Protein AF-A0AAD6F3I4-F1 (afdb_monomer)

pLDDT: mean 72.34, std 24.09, range [24.59, 96.94]

Structure (mmCIF, N/CA/C/O backbone):
data_AF-A0AAD6F3I4-F1
#
_entry.id   AF-A0AAD6F3I4-F1
#
loop_
_atom_site.group_PDB
_atom_site.id
_atom_site.type_symbol
_atom_site.label_atom_id
_atom_site.label_alt_id
_atom_site.label_comp_id
_atom_site.label_asym_id
_atom_site.label_entity_id
_atom_site.label_seq_id
_atom_site.pdbx_PDB_ins_code
_atom_site.Cartn_x
_atom_site.Cartn_y
_atom_site.Cartn_z
_atom_site.occupancy
_atom_site.B_iso_or_equiv
_atom_site.auth_seq_id
_atom_site.auth_comp_id
_atom_site.auth_asym_id
_atom_site.auth_atom_id
_atom_site.pdbx_PDB_model_num
ATOM 1 N N . MET A 1 1 ? -6.944 10.582 -9.835 1.00 79.06 1 MET A N 1
ATOM 2 C CA . MET A 1 1 ? -7.802 9.504 -9.295 1.00 79.06 1 MET A CA 1
ATOM 3 C C . MET A 1 1 ? -8.737 10.105 -8.256 1.00 79.06 1 MET A C 1
ATOM 5 O O . MET A 1 1 ? -8.249 10.857 -7.422 1.00 79.06 1 MET A O 1
ATOM 9 N N . ASN A 1 2 ? -10.044 9.845 -8.342 1.00 90.62 2 ASN A N 1
ATOM 10 C CA . ASN A 1 2 ? -11.065 10.371 -7.420 1.00 90.62 2 ASN A CA 1
ATOM 11 C C . ASN A 1 2 ? -11.515 9.289 -6.408 1.00 90.62 2 ASN A C 1
ATOM 13 O O . ASN A 1 2 ? -10.969 8.185 -6.396 1.00 90.62 2 ASN A O 1
ATOM 17 N N . ASN A 1 3 ? -12.492 9.610 -5.555 1.00 89.12 3 ASN A N 1
ATOM 18 C CA . ASN A 1 3 ? -13.023 8.690 -4.542 1.00 89.12 3 ASN A CA 1
ATOM 19 C C . ASN A 1 3 ? -13.743 7.460 -5.134 1.00 89.12 3 ASN A C 1
ATOM 21 O O . ASN A 1 3 ? -13.544 6.361 -4.627 1.00 89.12 3 ASN A O 1
ATOM 25 N N . SER A 1 4 ? -14.511 7.611 -6.217 1.00 92.94 4 SER A N 1
ATOM 26 C CA . SER A 1 4 ? -15.195 6.497 -6.891 1.00 92.94 4 SER A CA 1
ATOM 27 C C . SER A 1 4 ? -14.194 5.485 -7.437 1.00 92.94 4 SER A C 1
ATOM 29 O O . SER A 1 4 ? -14.263 4.309 -7.096 1.00 92.94 4 SER A O 1
ATOM 31 N N . ASN A 1 5 ? -13.185 5.959 -8.174 1.00 93.44 5 ASN A N 1
ATOM 32 C CA . ASN A 1 5 ? -12.131 5.104 -8.715 1.00 93.44 5 ASN A CA 1
ATOM 33 C C . ASN A 1 5 ? -11.379 4.363 -7.596 1.00 93.44 5 ASN A C 1
ATOM 35 O O . ASN A 1 5 ? -10.927 3.239 -7.789 1.00 93.44 5 ASN A O 1
ATOM 39 N N . TYR A 1 6 ? -11.226 4.987 -6.422 1.00 93.69 6 TYR A N 1
ATOM 40 C CA . TYR A 1 6 ? -10.624 4.328 -5.264 1.00 93.69 6 TYR A CA 1
ATOM 41 C C . TYR A 1 6 ? -11.507 3.210 -4.721 1.00 93.69 6 TYR A C 1
ATOM 43 O O . TYR A 1 6 ? -11.001 2.113 -4.504 1.00 93.69 6 TYR A O 1
ATOM 51 N N . VAL A 1 7 ? -12.814 3.441 -4.570 1.00 95.25 7 VAL A N 1
ATOM 52 C CA . VAL A 1 7 ? -13.755 2.383 -4.176 1.00 95.25 7 VAL A CA 1
ATOM 53 C C . VAL A 1 7 ? -13.735 1.221 -5.163 1.00 95.25 7 VAL A C 1
ATOM 55 O O . VAL A 1 7 ? -13.731 0.075 -4.723 1.00 95.25 7 VAL A O 1
ATOM 58 N N . ASP A 1 8 ? -13.668 1.484 -6.466 1.00 96.12 8 ASP A N 1
ATOM 59 C CA . ASP A 1 8 ? -13.608 0.421 -7.474 1.00 96.12 8 ASP A CA 1
ATOM 60 C C . ASP A 1 8 ? -12.326 -0.414 -7.328 1.00 96.12 8 ASP A C 1
ATOM 62 O O . ASP A 1 8 ? -12.388 -1.640 -7.240 1.00 96.12 8 ASP A O 1
ATOM 66 N N . ILE A 1 9 ? -11.172 0.236 -7.139 1.00 94.38 9 ILE A N 1
ATOM 67 C CA . ILE A 1 9 ? -9.905 -0.457 -6.857 1.00 94.38 9 ILE A CA 1
ATOM 68 C C . ILE A 1 9 ? -10.001 -1.302 -5.582 1.00 94.38 9 ILE A C 1
ATOM 70 O O . ILE A 1 9 ? -9.546 -2.450 -5.568 1.00 94.38 9 ILE A O 1
ATOM 74 N N . LEU A 1 10 ? -10.586 -0.760 -4.511 1.00 94.50 10 LEU A N 1
ATOM 75 C CA . LEU A 1 10 ? -10.777 -1.490 -3.260 1.00 94.50 10 LEU A CA 1
ATOM 76 C C . LEU A 1 10 ? -11.690 -2.706 -3.462 1.00 94.50 10 LEU A C 1
ATOM 78 O O . LEU A 1 10 ? -11.344 -3.807 -3.032 1.00 94.50 10 LEU A O 1
ATOM 82 N N . ARG A 1 11 ? -12.819 -2.528 -4.151 1.00 94.94 11 ARG A N 1
ATOM 83 C CA . ARG A 1 11 ? -13.787 -3.589 -4.452 1.00 94.94 11 ARG A CA 1
ATOM 84 C C . ARG A 1 11 ? -13.142 -4.729 -5.235 1.00 94.94 11 ARG A C 1
ATOM 86 O O . ARG A 1 11 ? -13.347 -5.893 -4.89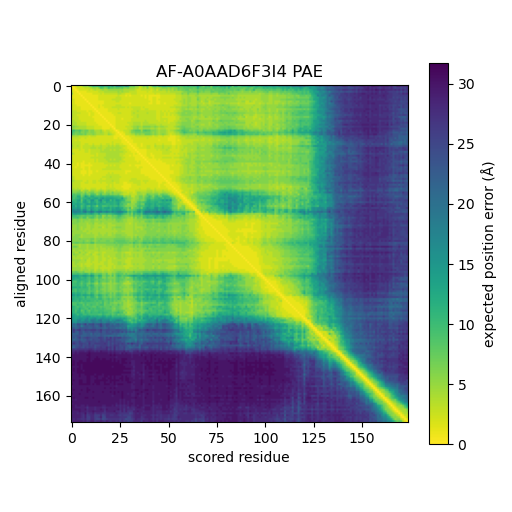4 1.00 94.94 11 ARG A O 1
ATOM 93 N N . ASP A 1 12 ? -12.327 -4.396 -6.229 1.00 94.50 12 ASP A N 1
ATOM 94 C CA . ASP A 1 12 ? -11.756 -5.384 -7.137 1.00 94.50 12 ASP A CA 1
ATOM 95 C C . ASP A 1 12 ? -10.574 -6.144 -6.545 1.00 94.50 12 ASP A C 1
ATOM 97 O O . ASP A 1 12 ? -10.369 -7.305 -6.910 1.00 94.50 12 ASP A O 1
ATOM 101 N N . ASN A 1 13 ? -9.806 -5.519 -5.648 1.00 92.56 13 ASN A N 1
ATOM 102 C CA . ASN A 1 13 ? -8.504 -6.043 -5.234 1.00 92.56 13 ASN A CA 1
ATOM 103 C C . ASN A 1 13 ? -8.426 -6.430 -3.758 1.00 92.56 13 ASN A C 1
ATOM 105 O O . ASN A 1 13 ? -7.748 -7.398 -3.435 1.00 92.56 13 ASN A O 1
ATOM 109 N N . MET A 1 14 ? -9.110 -5.730 -2.849 1.00 91.06 14 MET A N 1
ATOM 110 C CA . MET A 1 14 ? -8.863 -5.853 -1.404 1.00 91.06 14 MET A CA 1
ATOM 111 C C . MET A 1 14 ? -9.036 -7.292 -0.894 1.00 91.06 14 MET A C 1
ATOM 113 O O . MET A 1 14 ? -8.110 -7.871 -0.323 1.00 91.06 14 MET A O 1
ATOM 117 N N . ASN A 1 15 ? -10.189 -7.907 -1.167 1.00 88.75 15 ASN A N 1
ATOM 118 C CA . ASN A 1 15 ? -10.466 -9.277 -0.729 1.00 88.75 15 ASN A CA 1
ATOM 119 C C . ASN A 1 15 ? -9.644 -10.314 -1.504 1.00 88.75 15 ASN A C 1
ATOM 121 O O . ASN A 1 15 ? -9.197 -11.299 -0.918 1.00 88.75 15 ASN A O 1
ATOM 125 N N . LYS A 1 16 ? -9.395 -10.089 -2.801 1.00 90.88 16 LYS A N 1
ATOM 126 C CA . LYS A 1 16 ? -8.559 -10.985 -3.616 1.00 90.88 16 LYS A CA 1
ATOM 127 C C . LYS A 1 16 ? -7.127 -11.027 -3.087 1.00 90.88 16 LYS A C 1
ATOM 129 O O . LYS A 1 16 ? -6.574 -12.109 -2.917 1.00 90.88 16 LYS A O 1
ATOM 134 N N . SER A 1 17 ? -6.563 -9.870 -2.746 1.00 88.69 17 SER A N 1
ATOM 135 C CA . SER A 1 17 ? -5.235 -9.754 -2.147 1.00 88.69 17 SER A CA 1
ATOM 136 C C . SER A 1 17 ? -5.179 -10.402 -0.769 1.00 88.69 17 SER A C 1
ATOM 138 O O . SER A 1 17 ? -4.254 -11.166 -0.507 1.00 88.69 17 SER A O 1
ATOM 140 N N . ALA A 1 18 ? -6.177 -10.177 0.094 1.00 88.31 18 ALA A N 1
ATOM 141 C CA . ALA A 1 18 ? -6.226 -10.822 1.406 1.00 88.31 18 ALA A CA 1
ATOM 142 C C . ALA A 1 18 ? -6.246 -12.358 1.297 1.00 88.31 18 ALA A C 1
ATOM 144 O O . ALA A 1 18 ? -5.519 -13.038 2.022 1.00 88.31 18 ALA A O 1
ATOM 145 N N . LEU A 1 19 ? -7.016 -12.903 0.349 1.00 89.31 19 LEU A N 1
ATOM 146 C CA . LEU A 1 19 ? -7.055 -14.340 0.063 1.00 89.31 19 LEU A CA 1
ATOM 147 C C . LEU A 1 19 ? -5.729 -14.853 -0.511 1.00 89.31 19 LEU A C 1
ATOM 149 O O . LEU A 1 19 ? -5.212 -15.865 -0.041 1.00 89.31 19 LEU A O 1
ATOM 153 N N . SER A 1 20 ? -5.152 -14.146 -1.486 1.00 87.00 20 SER A N 1
ATOM 154 C CA . SER A 1 20 ? -3.873 -14.512 -2.110 1.00 87.00 20 SER A CA 1
ATOM 155 C C . SER A 1 20 ? -2.724 -14.530 -1.103 1.00 87.00 20 SER A C 1
ATOM 157 O O . SER A 1 20 ? -1.864 -15.404 -1.160 1.00 87.00 20 SER A O 1
ATOM 159 N N . LEU A 1 21 ? -2.720 -13.585 -0.162 1.00 84.75 21 LEU A N 1
ATOM 160 C CA . LEU A 1 21 ? -1.744 -13.498 0.924 1.00 84.75 21 LEU A CA 1
ATOM 161 C C . LEU A 1 21 ? -2.060 -14.452 2.085 1.00 84.75 21 LEU A C 1
ATOM 163 O O . LEU A 1 21 ? -1.324 -14.475 3.070 1.00 84.75 21 LEU A O 1
ATOM 167 N N . ARG A 1 22 ? -3.141 -15.241 1.981 1.00 88.38 22 ARG A N 1
ATOM 168 C CA . ARG A 1 22 ? -3.621 -16.170 3.016 1.00 88.38 22 ARG A CA 1
ATOM 169 C C . ARG A 1 22 ? -3.813 -15.487 4.370 1.00 88.38 22 ARG A C 1
ATOM 171 O O . ARG A 1 22 ? -3.562 -16.080 5.419 1.00 88.38 22 ARG A O 1
ATOM 178 N N . LEU A 1 23 ? -4.261 -14.232 4.353 1.00 85.69 23 LEU A N 1
ATOM 179 C CA . LEU A 1 23 ? -4.554 -13.505 5.576 1.00 85.69 23 LEU A CA 1
ATOM 180 C C . LEU A 1 23 ? -5.753 -14.158 6.270 1.00 85.69 23 LEU 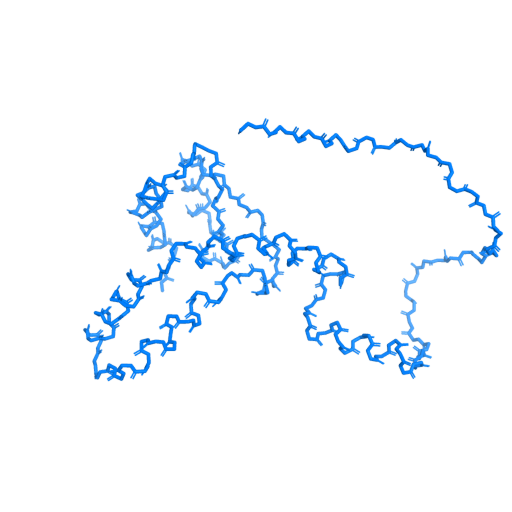A C 1
ATOM 182 O O . LEU A 1 23 ? -6.781 -14.443 5.653 1.00 85.69 23 LEU A O 1
ATOM 186 N N . GLY A 1 24 ? -5.619 -14.409 7.573 1.00 87.06 24 GLY A N 1
ATOM 187 C CA . GLY A 1 24 ? -6.710 -14.944 8.383 1.00 87.06 24 GLY A CA 1
ATOM 188 C C . GLY A 1 24 ? -7.896 -13.977 8.463 1.00 87.06 24 GLY A C 1
ATOM 189 O O . GLY A 1 24 ? -7.811 -12.816 8.080 1.00 87.06 24 GLY A O 1
ATOM 190 N N . ARG A 1 25 ? -9.010 -14.420 9.054 1.00 85.12 25 ARG A N 1
ATOM 191 C CA . ARG A 1 25 ? -10.271 -13.645 9.125 1.00 85.12 25 ARG A CA 1
ATOM 192 C C . ARG A 1 25 ? -10.185 -12.290 9.852 1.00 85.12 25 ARG A C 1
ATOM 194 O O . ARG A 1 25 ? -11.140 -11.528 9.799 1.00 85.12 25 ARG A O 1
ATOM 201 N N . ARG A 1 26 ? -9.090 -12.008 10.567 1.00 87.88 26 ARG A N 1
ATOM 202 C CA . ARG A 1 26 ? -8.906 -10.814 11.417 1.00 87.88 26 ARG A CA 1
ATOM 203 C C . ARG A 1 26 ? -7.841 -9.850 10.881 1.00 87.88 26 ARG A C 1
ATOM 205 O O . ARG A 1 26 ? -7.171 -9.187 11.670 1.00 87.88 26 ARG A O 1
ATOM 212 N N . TRP A 1 27 ? -7.645 -9.803 9.567 1.00 90.88 27 TRP A N 1
ATOM 213 C CA . TRP A 1 27 ? -6.728 -8.841 8.963 1.00 90.88 27 TRP A CA 1
ATOM 214 C C . TRP A 1 27 ? -7.236 -7.401 9.137 1.00 90.88 27 TRP A C 1
ATOM 216 O O . TRP A 1 27 ? -8.432 -7.160 9.306 1.00 90.88 27 TRP A O 1
ATOM 226 N N . VAL A 1 28 ? -6.302 -6.452 9.151 1.00 90.69 28 VAL A N 1
ATOM 227 C CA . VAL A 1 28 ? -6.576 -5.022 9.316 1.00 90.69 28 VAL A CA 1
ATOM 228 C C . VAL A 1 28 ? -6.087 -4.302 8.069 1.00 90.69 28 VAL A C 1
ATOM 230 O O . VAL A 1 28 ? -4.952 -4.502 7.641 1.00 90.69 28 VAL A O 1
ATOM 233 N N . PHE A 1 29 ? -6.952 -3.487 7.479 1.00 91.50 29 PHE A N 1
ATOM 234 C CA . PHE A 1 29 ? -6.628 -2.639 6.345 1.00 91.50 29 PHE A CA 1
ATOM 235 C C . PHE A 1 29 ? -5.915 -1.375 6.815 1.00 91.50 29 PHE A C 1
ATOM 237 O O . PHE A 1 29 ? -6.342 -0.749 7.779 1.00 91.50 29 PHE A O 1
ATOM 244 N N . GLN A 1 30 ? -4.862 -0.967 6.116 1.00 88.62 30 GLN A N 1
ATOM 245 C CA . GLN A 1 30 ? -4.176 0.293 6.373 1.00 88.62 30 GLN A CA 1
ATOM 246 C C . GLN A 1 30 ? -4.234 1.159 5.115 1.00 88.62 30 GLN A C 1
ATOM 248 O O . GLN A 1 30 ? -3.965 0.688 4.011 1.00 88.62 30 GLN A O 1
ATOM 253 N N . HIS A 1 31 ? -4.583 2.428 5.302 1.00 88.44 31 HIS A N 1
ATOM 254 C CA . HIS A 1 31 ? -4.420 3.496 4.322 1.00 88.44 31 HIS A CA 1
ATOM 255 C C . HIS A 1 31 ? -4.157 4.820 5.054 1.00 88.44 31 HIS A C 1
ATOM 257 O O . HIS A 1 31 ? -4.237 4.876 6.279 1.00 88.44 31 HIS A O 1
ATOM 263 N N . ASP A 1 32 ? -3.788 5.870 4.328 1.00 86.56 32 ASP A N 1
ATOM 264 C CA . ASP A 1 32 ? -3.565 7.196 4.901 1.00 86.56 32 ASP A CA 1
ATOM 265 C C . ASP A 1 32 ? -4.814 8.081 4.862 1.00 86.56 32 ASP A C 1
ATOM 267 O O . ASP A 1 32 ? -5.771 7.818 4.137 1.00 86.56 32 ASP A O 1
ATOM 271 N N . ASN A 1 33 ? -4.749 9.197 5.588 1.00 87.50 33 ASN A N 1
ATOM 272 C CA . ASN A 1 33 ? -5.829 10.180 5.684 1.00 87.50 33 ASN A CA 1
ATOM 273 C C . ASN A 1 33 ? -5.896 11.134 4.474 1.00 87.50 33 ASN A C 1
ATOM 275 O O . ASN A 1 33 ? -6.226 12.309 4.635 1.00 87.50 33 ASN A O 1
ATOM 279 N N . ASP A 1 34 ? -5.553 10.672 3.267 1.00 86.56 34 ASP A N 1
ATOM 280 C CA . ASP A 1 34 ? -5.769 11.464 2.051 1.00 86.56 34 ASP A CA 1
ATOM 281 C C . ASP A 1 34 ? -7.271 11.802 1.932 1.00 86.56 34 ASP A C 1
ATOM 283 O O . ASP A 1 34 ? -8.098 10.903 2.127 1.00 86.56 34 ASP A O 1
ATOM 287 N N . PRO A 1 35 ? -7.663 13.050 1.600 1.00 90.12 35 PRO A N 1
ATOM 288 C CA . PRO A 1 35 ? -9.069 13.454 1.523 1.00 90.12 35 PRO A CA 1
ATOM 289 C C . PRO A 1 35 ? -9.966 12.518 0.700 1.00 90.12 35 PRO A C 1
ATOM 291 O O . PRO A 1 35 ? -11.156 12.374 0.985 1.00 90.12 35 PRO A O 1
ATOM 294 N N . LYS A 1 36 ? -9.420 11.842 -0.322 1.00 90.19 36 LYS A N 1
ATOM 295 C CA . LYS A 1 36 ? -10.202 10.871 -1.103 1.00 90.19 36 LYS A CA 1
ATOM 296 C C . LYS A 1 36 ? -10.512 9.597 -0.310 1.00 90.19 36 LYS A C 1
ATOM 298 O O . LYS A 1 36 ? -11.606 9.057 -0.460 1.00 90.19 36 LYS A O 1
ATOM 303 N N . HIS A 1 37 ? -9.593 9.149 0.544 1.00 90.88 37 HIS A N 1
ATOM 304 C CA . HIS A 1 37 ? -9.726 7.956 1.383 1.00 90.88 37 HIS A CA 1
ATOM 305 C C . HIS A 1 37 ? -10.635 8.195 2.592 1.00 90.88 37 HIS A C 1
ATOM 307 O O . HIS A 1 37 ? -11.303 7.270 3.043 1.00 90.88 37 HIS A O 1
ATOM 313 N N . THR A 1 38 ? -10.705 9.434 3.081 1.00 89.94 38 THR A N 1
ATOM 314 C CA . THR A 1 38 ? -11.564 9.818 4.212 1.00 89.94 38 THR A CA 1
ATOM 315 C C . THR A 1 38 ? -12.965 10.267 3.792 1.00 89.94 38 THR A C 1
ATOM 317 O O . THR A 1 38 ? -13.798 10.558 4.648 1.00 89.94 38 THR A O 1
ATOM 320 N N . SER A 1 39 ? -13.257 10.297 2.487 1.00 94.69 39 SER A N 1
ATOM 321 C CA . SER A 1 39 ? -14.570 10.688 1.972 1.00 94.69 39 SER A CA 1
ATOM 322 C C . SER A 1 39 ? -15.697 9.761 2.450 1.00 94.69 39 SER A C 1
ATOM 324 O O . SER A 1 39 ? -15.505 8.554 2.602 1.00 94.69 39 SER A O 1
ATOM 326 N N . ASN A 1 40 ? -16.908 10.311 2.605 1.00 96.06 40 ASN A N 1
ATOM 327 C CA . ASN A 1 40 ? -18.091 9.559 3.052 1.00 96.06 40 ASN A CA 1
ATOM 328 C C . ASN A 1 40 ? -18.352 8.299 2.215 1.00 96.06 40 ASN A C 1
ATOM 330 O O . ASN A 1 40 ? -18.731 7.268 2.759 1.00 96.06 40 ASN A O 1
ATOM 334 N N . LEU A 1 41 ? -18.111 8.373 0.903 1.00 96.25 41 LEU A N 1
ATOM 335 C CA . LEU A 1 41 ? -18.267 7.242 -0.011 1.00 96.25 41 LEU A CA 1
ATOM 336 C C . LEU A 1 41 ? -17.355 6.066 0.375 1.00 96.25 41 LEU A C 1
ATOM 338 O O . LEU A 1 41 ? -17.801 4.923 0.431 1.00 96.25 41 LEU A O 1
ATOM 342 N N . VAL A 1 42 ? -16.083 6.351 0.663 1.00 95.62 42 VAL A N 1
ATOM 343 C CA . VAL A 1 42 ? -15.094 5.331 1.035 1.00 95.62 42 VAL A CA 1
ATOM 344 C C . VAL A 1 42 ? -15.372 4.794 2.435 1.00 95.62 42 VAL A C 1
ATOM 346 O O . VAL A 1 42 ? -15.333 3.582 2.638 1.00 95.62 42 VAL A O 1
ATOM 349 N N . GLN A 1 43 ? -15.716 5.670 3.382 1.00 95.00 43 GLN A N 1
ATOM 350 C CA . GLN A 1 43 ? -16.075 5.268 4.745 1.00 95.00 43 GLN A CA 1
ATOM 351 C C . GLN A 1 43 ? -17.303 4.349 4.763 1.00 95.00 43 GLN A C 1
ATOM 353 O O . GLN A 1 43 ? -17.306 3.328 5.452 1.00 95.00 43 GLN A O 1
ATOM 358 N N . GLN A 1 44 ? -18.324 4.668 3.962 1.00 96.75 44 GLN A N 1
ATOM 359 C CA . GLN A 1 44 ? -19.515 3.833 3.826 1.00 96.75 44 GLN A CA 1
ATOM 360 C C . GLN A 1 44 ? -19.170 2.469 3.219 1.00 96.75 44 GLN A C 1
ATOM 362 O O . GLN A 1 44 ? -19.558 1.447 3.777 1.00 96.75 44 GLN A O 1
ATOM 367 N N . PHE A 1 45 ? -18.369 2.436 2.148 1.00 96.38 45 PHE A N 1
ATOM 368 C CA . PHE A 1 45 ? -17.909 1.182 1.549 1.00 96.38 45 PHE A CA 1
ATOM 369 C C . PHE A 1 45 ? -17.177 0.290 2.565 1.00 96.38 45 PHE A C 1
ATOM 371 O O . PHE A 1 45 ? -17.521 -0.881 2.702 1.00 96.38 45 PHE A O 1
ATOM 378 N N . LEU A 1 46 ? -16.214 0.842 3.313 1.00 94.94 46 LEU A N 1
ATOM 379 C CA . LEU A 1 46 ? -15.439 0.094 4.311 1.00 94.94 46 LEU A CA 1
ATOM 380 C C . LEU A 1 46 ? -16.322 -0.442 5.448 1.00 94.94 46 LEU A C 1
ATOM 382 O O . LEU A 1 46 ? -16.096 -1.550 5.943 1.00 94.94 46 LEU A O 1
ATOM 386 N N . LYS A 1 47 ? -17.350 0.320 5.838 1.00 95.06 47 LYS A N 1
ATOM 387 C CA . LYS A 1 47 ? -18.349 -0.102 6.824 1.00 95.06 47 LYS A CA 1
ATOM 388 C C . LYS A 1 47 ? -19.209 -1.253 6.299 1.00 95.06 47 LYS A C 1
ATOM 390 O O . LYS A 1 47 ? -19.388 -2.243 7.009 1.00 95.06 47 LYS A O 1
ATOM 395 N N . ASP A 1 48 ? -19.691 -1.154 5.064 1.00 95.25 48 ASP A N 1
ATOM 396 C CA . ASP A 1 48 ? -20.547 -2.166 4.437 1.00 95.25 48 ASP A CA 1
ATOM 397 C C . ASP A 1 48 ? -19.796 -3.483 4.206 1.00 95.25 48 ASP A C 1
ATOM 399 O O . ASP A 1 48 ? -20.344 -4.566 4.427 1.00 95.25 48 ASP A O 1
ATOM 403 N N . THR A 1 49 ? -18.508 -3.411 3.857 1.00 92.00 49 THR A N 1
ATOM 404 C CA . THR A 1 49 ? -17.638 -4.591 3.734 1.00 92.00 49 THR A CA 1
ATOM 405 C C . THR A 1 49 ? -17.126 -5.115 5.076 1.00 92.00 49 THR A C 1
ATOM 407 O O . THR A 1 49 ? -16.434 -6.132 5.099 1.00 92.00 49 THR A O 1
ATOM 410 N N . LYS A 1 50 ? -17.471 -4.461 6.197 1.00 92.44 50 LYS A N 1
ATOM 411 C CA . LYS A 1 50 ? -17.001 -4.788 7.555 1.00 92.44 50 LYS A CA 1
ATOM 412 C C . LYS A 1 50 ? -15.472 -4.837 7.648 1.00 92.44 50 LYS A C 1
ATOM 414 O O . LYS A 1 50 ? -14.905 -5.646 8.386 1.00 92.44 50 LYS A O 1
ATOM 419 N N . THR A 1 51 ? -14.801 -3.975 6.889 1.00 92.69 51 THR A N 1
ATOM 420 C CA . THR A 1 51 ? -13.344 -3.900 6.859 1.00 92.69 51 THR A CA 1
ATOM 421 C C . THR A 1 51 ? -12.853 -3.200 8.118 1.00 92.69 51 THR A C 1
ATOM 423 O O . THR A 1 51 ? -13.206 -2.053 8.385 1.00 92.69 51 THR A O 1
ATOM 426 N N . LYS A 1 52 ? -12.005 -3.875 8.897 1.00 93.19 52 LYS A N 1
ATOM 427 C CA . LYS A 1 52 ? -11.321 -3.241 10.025 1.00 93.19 52 LYS A CA 1
ATOM 428 C C . LYS A 1 52 ? -10.192 -2.368 9.486 1.00 93.19 52 LYS A C 1
ATOM 430 O O . LYS A 1 52 ? -9.302 -2.889 8.823 1.00 93.19 52 LYS A O 1
ATOM 435 N N . VAL A 1 53 ? -10.220 -1.073 9.784 1.00 91.94 53 VAL A N 1
ATOM 436 C CA . VAL A 1 53 ? -9.206 -0.104 9.341 1.00 91.94 53 VAL A CA 1
ATOM 437 C C . VAL A 1 53 ? -8.285 0.245 10.509 1.00 91.94 53 VAL A C 1
ATOM 439 O O . VAL A 1 53 ? -8.747 0.389 11.641 1.00 91.94 53 VAL A O 1
ATOM 442 N N . LEU A 1 54 ? -6.983 0.335 10.250 1.00 89.31 54 LEU A N 1
ATOM 443 C CA . LEU A 1 54 ? -5.990 0.824 11.199 1.00 89.31 54 LEU A CA 1
ATOM 444 C C . LEU A 1 54 ? -6.095 2.348 11.296 1.00 89.31 54 LEU A C 1
ATOM 446 O O . LEU A 1 54 ? -6.054 3.030 10.273 1.00 89.31 54 LEU A O 1
ATOM 450 N N . GLU A 1 55 ? -6.188 2.875 12.515 1.00 85.69 55 GLU A N 1
ATOM 451 C CA . GLU A 1 55 ? -6.137 4.318 12.742 1.00 85.69 55 GLU A CA 1
ATOM 452 C C . GLU A 1 55 ? -4.771 4.870 12.322 1.00 85.69 55 GLU A C 1
ATOM 454 O O . GLU A 1 55 ? -3.726 4.329 12.695 1.00 85.69 55 GLU A O 1
ATOM 459 N N . TRP A 1 56 ? -4.783 5.930 11.513 1.00 83.44 56 TRP A N 1
ATOM 460 C CA . TRP A 1 56 ? -3.570 6.525 10.971 1.00 83.44 56 TRP A CA 1
ATOM 461 C C . TRP A 1 56 ? -3.378 7.948 11.498 1.00 83.44 56 TRP A C 1
ATOM 463 O O . TRP A 1 56 ? -4.257 8.788 11.285 1.00 83.44 56 TRP A O 1
ATOM 473 N N . PRO A 1 57 ? -2.244 8.267 12.144 1.00 79.69 57 PRO A N 1
ATOM 474 C CA . PRO A 1 57 ? -1.955 9.633 12.557 1.00 79.69 57 PRO A CA 1
ATOM 475 C C . PRO A 1 57 ? -1.732 10.557 11.350 1.00 79.69 57 PRO A C 1
ATOM 477 O O . PRO A 1 57 ? -1.212 10.165 10.298 1.00 79.69 57 PRO A O 1
ATOM 480 N N . ALA A 1 58 ? -2.157 11.815 11.487 1.00 73.75 58 ALA A N 1
ATOM 481 C CA . ALA A 1 58 ? -1.926 12.828 10.465 1.00 73.75 58 ALA A CA 1
ATOM 482 C C . ALA A 1 58 ? -0.419 13.074 10.278 1.00 73.75 58 ALA A C 1
ATOM 484 O O . ALA A 1 58 ? 0.359 12.983 11.221 1.00 73.75 58 ALA A O 1
ATOM 485 N N . GLN A 1 59 ? -0.009 13.391 9.045 1.00 69.50 59 GLN A N 1
ATOM 486 C CA . GLN A 1 59 ? 1.380 13.746 8.715 1.00 69.50 59 GLN A CA 1
ATOM 487 C C . GLN A 1 59 ? 2.434 12.725 9.180 1.00 69.50 59 GLN A C 1
ATOM 489 O O . GLN A 1 59 ? 3.536 13.101 9.560 1.00 69.50 59 GLN A O 1
ATOM 494 N N . SER A 1 60 ? 2.133 11.426 9.099 1.00 70.06 60 SER A N 1
ATOM 495 C CA . SER A 1 60 ? 3.086 10.358 9.439 1.00 70.06 60 SER A CA 1
ATOM 496 C C . SER A 1 60 ? 3.600 9.619 8.194 1.00 70.06 60 SER A C 1
ATOM 498 O O . SER A 1 60 ? 3.199 8.478 7.941 1.00 70.06 60 SER A O 1
ATOM 500 N N . PRO A 1 61 ? 4.454 10.252 7.363 1.00 66.75 61 PRO A N 1
ATOM 501 C CA . PRO A 1 61 ? 5.052 9.593 6.205 1.00 66.75 61 PRO A CA 1
ATOM 502 C C . PRO A 1 61 ? 6.010 8.469 6.619 1.00 66.75 61 PRO A C 1
ATOM 504 O O . PRO A 1 61 ? 6.086 7.472 5.908 1.00 66.75 61 PRO A O 1
ATOM 507 N N . ASP A 1 62 ? 6.660 8.593 7.781 1.00 66.00 62 ASP A N 1
ATOM 508 C CA . ASP A 1 62 ? 7.648 7.633 8.302 1.00 66.00 62 ASP A CA 1
ATOM 509 C C . ASP A 1 62 ? 7.027 6.284 8.686 1.00 66.00 62 ASP A C 1
ATOM 511 O O . ASP A 1 62 ? 7.701 5.255 8.725 1.00 66.00 62 ASP A O 1
ATOM 515 N N . LEU A 1 63 ? 5.713 6.279 8.923 1.00 69.00 63 LEU A N 1
ATOM 516 C CA . LEU A 1 63 ? 4.957 5.067 9.197 1.00 69.00 63 LEU A CA 1
ATOM 517 C C . LEU A 1 63 ? 4.539 4.351 7.909 1.00 69.00 63 LEU A C 1
ATOM 519 O O . LEU A 1 63 ? 4.248 3.162 7.943 1.00 69.00 63 LEU A O 1
ATOM 523 N N . LYS A 1 64 ? 4.529 5.004 6.740 1.00 69.31 64 LYS A N 1
ATOM 524 C CA . LYS A 1 64 ? 4.182 4.303 5.494 1.00 69.31 64 LYS A CA 1
ATOM 525 C C . LYS A 1 64 ? 5.316 3.347 5.109 1.00 69.31 64 LYS A C 1
ATOM 527 O O . LYS A 1 64 ? 6.469 3.776 5.110 1.00 69.31 64 LYS A O 1
ATOM 532 N N . PRO A 1 65 ? 5.026 2.111 4.655 1.00 61.75 65 PRO A N 1
ATOM 533 C CA . PRO A 1 65 ? 6.018 1.230 4.029 1.00 61.75 65 PRO A CA 1
ATOM 534 C C . PRO A 1 65 ? 6.478 1.763 2.654 1.00 61.75 65 PRO A C 1
ATOM 536 O O . PRO A 1 65 ? 6.287 1.141 1.612 1.00 61.75 65 PRO A O 1
ATOM 539 N N . ILE A 1 66 ? 7.076 2.955 2.625 1.00 66.75 66 ILE A N 1
ATOM 540 C CA . ILE A 1 66 ? 7.550 3.644 1.419 1.00 66.75 66 ILE A CA 1
ATOM 541 C C . ILE A 1 66 ? 8.696 2.888 0.737 1.00 66.75 66 ILE A C 1
ATOM 543 O O . ILE A 1 66 ? 8.963 3.079 -0.449 1.00 66.75 66 ILE A O 1
ATOM 547 N N . GLU A 1 67 ? 9.344 1.998 1.482 1.00 69.44 67 GLU A N 1
ATOM 548 C CA . GLU A 1 67 ? 10.483 1.195 1.059 1.00 69.44 67 GLU A CA 1
ATOM 549 C C . GLU A 1 67 ? 10.137 0.294 -0.138 1.00 69.44 67 GLU A C 1
ATOM 551 O O . GLU A 1 67 ? 10.906 0.262 -1.097 1.00 69.44 67 GLU A O 1
ATOM 556 N N . ILE A 1 68 ? 8.947 -0.327 -0.170 1.00 78.56 68 ILE A N 1
ATOM 557 C CA . ILE A 1 68 ? 8.515 -1.166 -1.308 1.00 78.56 68 ILE 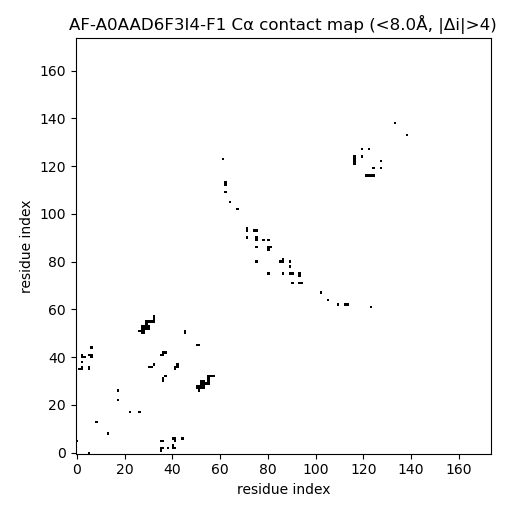A CA 1
ATOM 558 C C . ILE A 1 68 ? 8.381 -0.315 -2.574 1.00 78.56 68 ILE A C 1
ATOM 560 O O . ILE A 1 68 ? 8.946 -0.633 -3.620 1.00 78.56 68 ILE A O 1
ATOM 564 N N . CYS A 1 69 ? 7.681 0.817 -2.469 1.00 80.25 69 CYS A N 1
ATOM 565 C CA . CYS A 1 69 ? 7.494 1.738 -3.588 1.00 80.25 69 CYS A CA 1
ATOM 566 C C . CYS A 1 69 ? 8.826 2.313 -4.084 1.00 80.25 69 CYS A C 1
ATOM 568 O O . CYS A 1 69 ? 9.011 2.492 -5.288 1.00 80.25 69 CYS A O 1
ATOM 570 N N . ARG A 1 70 ? 9.760 2.610 -3.173 1.00 84.25 70 ARG A N 1
ATOM 571 C CA . ARG A 1 70 ? 11.098 3.099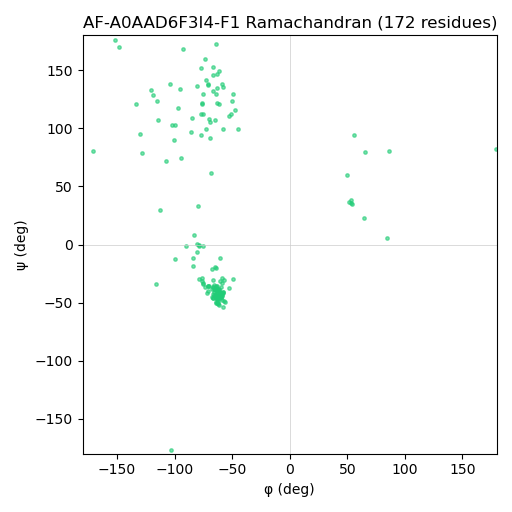 -3.520 1.00 84.25 70 ARG A CA 1
ATOM 572 C C . ARG A 1 70 ? 11.877 2.046 -4.302 1.00 84.25 70 ARG A C 1
ATOM 574 O O . ARG A 1 70 ? 12.402 2.375 -5.362 1.00 84.25 70 ARG A O 1
ATOM 581 N N . VAL A 1 71 ? 11.933 0.808 -3.810 1.00 86.06 71 VAL A N 1
ATOM 582 C CA . VAL A 1 71 ? 12.652 -0.287 -4.480 1.00 86.06 71 VAL A CA 1
ATOM 583 C C . VAL A 1 71 ? 12.050 -0.561 -5.860 1.00 86.06 71 VAL A C 1
ATOM 585 O O . VAL A 1 71 ? 12.788 -0.618 -6.841 1.00 86.06 71 VAL A O 1
ATOM 588 N N . LEU A 1 72 ? 10.717 -0.609 -5.973 1.00 90.06 72 LEU A N 1
ATOM 589 C CA . LEU A 1 72 ? 10.043 -0.812 -7.257 1.00 90.06 72 LEU A CA 1
ATOM 590 C C . LEU A 1 72 ? 10.414 0.285 -8.265 1.00 90.06 72 LEU A C 1
ATOM 592 O O . LEU A 1 72 ? 10.799 -0.014 -9.393 1.00 90.06 72 LEU A O 1
ATOM 596 N N . LYS A 1 73 ? 10.357 1.558 -7.853 1.00 90.38 73 LYS A N 1
ATOM 597 C CA . LYS A 1 73 ? 10.721 2.692 -8.715 1.00 90.38 73 LY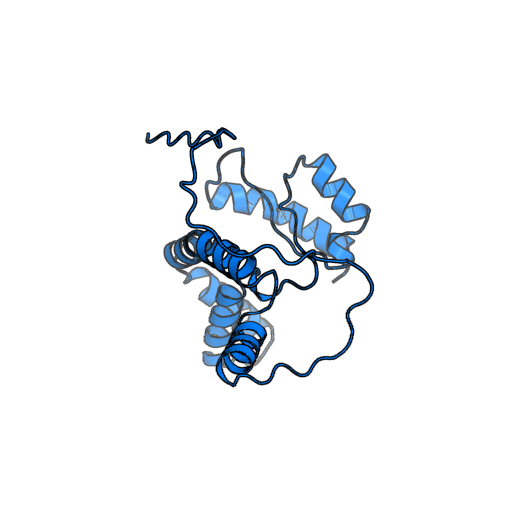S A CA 1
ATOM 598 C C . LYS A 1 73 ? 12.165 2.611 -9.201 1.00 90.38 73 LYS A C 1
ATOM 600 O O . LYS A 1 73 ? 12.412 2.866 -10.376 1.00 90.38 73 LYS A O 1
ATOM 605 N N . VAL A 1 74 ? 13.104 2.259 -8.320 1.00 92.81 74 VAL A N 1
ATOM 606 C CA . VAL A 1 74 ? 14.524 2.115 -8.676 1.00 92.81 74 VAL A CA 1
ATOM 607 C C . VAL A 1 74 ? 14.708 1.011 -9.719 1.00 92.81 74 VAL A C 1
ATOM 609 O O . VAL A 1 74 ? 15.332 1.256 -10.752 1.00 92.81 74 VAL A O 1
ATOM 612 N N . ASN A 1 75 ? 14.114 -0.163 -9.499 1.00 93.25 75 ASN A N 1
ATOM 613 C CA . ASN A 1 75 ? 14.255 -1.307 -10.402 1.00 93.25 75 ASN A CA 1
ATOM 614 C C . ASN A 1 75 ? 13.622 -1.039 -11.773 1.00 93.25 75 ASN A C 1
ATOM 616 O O . ASN A 1 75 ? 14.234 -1.299 -12.808 1.00 93.25 75 ASN A O 1
ATOM 620 N N . VAL A 1 76 ? 12.424 -0.451 -11.795 1.00 95.50 76 VAL A N 1
ATOM 621 C CA . VAL A 1 76 ? 11.742 -0.083 -13.043 1.00 95.50 76 VAL A CA 1
ATOM 622 C C . VAL A 1 76 ? 12.536 0.980 -13.803 1.00 95.50 76 VAL A C 1
ATOM 624 O O . VAL A 1 76 ? 12.743 0.854 -15.009 1.00 95.50 76 VAL A O 1
ATOM 627 N N . HIS A 1 77 ? 13.046 2.003 -13.111 1.00 94.81 77 HIS A N 1
ATOM 628 C CA . HIS A 1 77 ? 13.843 3.056 -13.740 1.00 94.81 77 HIS A CA 1
ATOM 629 C C . HIS A 1 77 ? 15.162 2.521 -14.317 1.00 94.81 77 HIS A C 1
ATOM 631 O O . HIS A 1 77 ? 15.587 2.950 -15.392 1.00 94.81 77 HIS A O 1
ATOM 637 N N . ALA A 1 78 ? 15.799 1.549 -13.655 1.00 96.44 78 ALA A N 1
ATOM 638 C CA . ALA A 1 78 ? 17.014 0.907 -14.156 1.00 96.44 78 ALA A CA 1
ATOM 639 C C . ALA A 1 78 ? 16.809 0.234 -15.527 1.00 96.44 78 ALA A C 1
ATOM 641 O O . ALA A 1 78 ? 17.733 0.202 -16.339 1.00 96.44 78 ALA A O 1
ATOM 642 N N . ARG A 1 79 ? 15.585 -0.224 -15.825 1.00 96.94 79 ARG A N 1
ATOM 643 C CA . ARG A 1 79 ? 15.214 -0.837 -17.111 1.00 96.94 79 ARG A CA 1
ATOM 644 C C . ARG A 1 79 ? 14.919 0.165 -18.228 1.00 96.94 79 ARG A C 1
ATOM 646 O O . ARG A 1 79 ? 14.755 -0.250 -19.371 1.00 96.94 79 ARG A O 1
ATOM 653 N N . ARG A 1 80 ? 14.891 1.468 -17.920 1.00 96.06 80 ARG A N 1
ATOM 654 C CA . ARG A 1 80 ? 14.730 2.574 -18.884 1.00 96.06 80 ARG A CA 1
ATOM 655 C C . ARG A 1 80 ? 13.541 2.379 -19.851 1.00 96.06 80 ARG A C 1
ATOM 657 O O . ARG A 1 80 ? 13.757 2.328 -21.066 1.00 96.06 80 ARG A O 1
ATOM 664 N N . PRO A 1 81 ? 12.297 2.269 -19.342 1.00 96.62 81 PRO A N 1
ATOM 665 C CA . PRO A 1 81 ? 11.113 2.163 -20.194 1.00 96.62 81 PRO A CA 1
ATOM 666 C C . PRO A 1 81 ? 10.996 3.388 -21.108 1.00 96.62 81 PRO A C 1
ATOM 668 O O . PRO A 1 81 ? 11.239 4.517 -20.683 1.00 96.62 81 PRO A O 1
ATOM 671 N N . ARG A 1 82 ? 10.639 3.166 -22.376 1.00 96.94 82 ARG A N 1
ATOM 672 C CA . ARG A 1 82 ? 10.560 4.222 -23.404 1.00 96.94 82 ARG A CA 1
ATOM 673 C C . ARG A 1 82 ? 9.143 4.724 -23.665 1.00 96.94 82 ARG A C 1
ATOM 675 O O . ARG A 1 82 ? 8.972 5.733 -24.340 1.00 96.94 82 ARG A O 1
ATOM 682 N N . ASN A 1 83 ? 8.140 4.012 -23.168 1.00 96.38 83 ASN A N 1
ATOM 683 C CA . ASN A 1 83 ? 6.728 4.346 -23.303 1.00 96.38 83 ASN A CA 1
ATOM 684 C C . ASN A 1 83 ? 5.939 3.796 -22.103 1.00 96.38 83 ASN A C 1
ATOM 686 O O . ASN A 1 83 ? 6.503 3.133 -21.228 1.00 96.38 83 ASN A O 1
ATOM 690 N N . LEU A 1 84 ? 4.643 4.111 -22.058 1.00 95.75 84 LEU A N 1
ATOM 691 C CA . LEU A 1 84 ? 3.762 3.709 -20.962 1.00 95.75 84 LEU A CA 1
ATOM 692 C C . LEU A 1 84 ? 3.575 2.188 -20.892 1.00 95.75 84 LEU A C 1
ATOM 694 O O . LEU A 1 84 ? 3.631 1.645 -19.795 1.00 95.75 84 LEU A O 1
ATOM 698 N N . ASP A 1 85 ? 3.472 1.505 -22.033 1.00 96.75 85 ASP A N 1
ATOM 699 C CA . ASP A 1 85 ? 3.299 0.047 -22.077 1.00 96.75 85 ASP A CA 1
ATOM 700 C C . ASP A 1 85 ? 4.509 -0.682 -21.470 1.00 96.75 85 ASP A C 1
ATOM 702 O O . ASP A 1 85 ? 4.367 -1.580 -20.643 1.00 96.75 85 ASP A O 1
ATOM 706 N N . GLN A 1 86 ? 5.727 -0.248 -21.813 1.00 96.75 86 GLN A N 1
ATOM 707 C CA . GLN A 1 86 ? 6.957 -0.773 -21.219 1.00 96.75 86 GLN A CA 1
ATOM 708 C C . GLN A 1 86 ? 7.048 -0.445 -19.731 1.00 96.75 86 GLN A C 1
ATOM 710 O O . GLN A 1 86 ? 7.526 -1.267 -18.955 1.00 96.75 86 GLN A O 1
ATOM 715 N N . LEU A 1 87 ? 6.614 0.751 -19.321 1.00 96.38 87 LEU A N 1
ATOM 716 C CA . LEU A 1 87 ? 6.611 1.135 -17.913 1.00 96.38 87 LEU A CA 1
ATOM 717 C C . LEU A 1 87 ? 5.683 0.224 -17.101 1.00 96.38 87 LEU A C 1
ATOM 719 O O . LEU A 1 87 ? 6.091 -0.264 -16.049 1.00 96.38 87 LEU A O 1
ATOM 723 N N . GLU A 1 88 ? 4.470 -0.017 -17.597 1.00 94.88 88 GLU A N 1
ATOM 724 C CA . GLU A 1 88 ? 3.493 -0.909 -16.974 1.00 94.88 88 GLU A CA 1
ATOM 725 C C . GLU A 1 88 ? 4.016 -2.346 -16.912 1.00 94.88 88 GLU A C 1
ATOM 727 O O . GLU A 1 88 ? 4.069 -2.935 -15.830 1.00 94.88 88 GLU A O 1
ATOM 732 N N . GLN A 1 89 ? 4.493 -2.877 -18.040 1.00 96.50 89 GLN A N 1
ATOM 733 C CA . GLN A 1 89 ? 5.054 -4.222 -18.109 1.00 96.50 89 GLN A CA 1
ATOM 734 C C . GLN A 1 89 ? 6.216 -4.394 -17.122 1.00 96.50 89 GLN A C 1
ATOM 736 O O . GLN A 1 89 ? 6.250 -5.351 -16.347 1.00 96.50 89 GLN A O 1
ATOM 741 N N . PHE A 1 90 ? 7.170 -3.460 -17.112 1.00 96.81 90 PHE A N 1
ATOM 742 C CA . PHE A 1 90 ? 8.327 -3.546 -16.224 1.00 96.81 90 PHE A CA 1
ATOM 743 C C . PHE A 1 90 ? 7.910 -3.414 -14.761 1.00 96.81 90 PHE A C 1
ATOM 745 O O . PHE A 1 90 ? 8.464 -4.114 -13.918 1.00 96.81 90 PHE A O 1
ATOM 752 N N . ALA A 1 91 ? 6.922 -2.575 -14.444 1.00 94.38 91 ALA A N 1
ATOM 753 C CA . ALA A 1 91 ? 6.390 -2.475 -13.091 1.00 94.38 91 ALA A CA 1
ATOM 754 C C . ALA A 1 91 ? 5.768 -3.795 -12.620 1.00 94.38 91 ALA A C 1
ATOM 756 O O . ALA A 1 91 ? 6.055 -4.220 -11.503 1.00 94.38 91 ALA A O 1
ATOM 757 N N . MET A 1 92 ? 4.982 -4.473 -13.461 1.00 93.75 92 MET A N 1
ATOM 758 C CA . MET A 1 92 ? 4.404 -5.779 -13.124 1.00 93.75 92 MET A CA 1
ATOM 759 C C . MET A 1 92 ? 5.480 -6.856 -12.935 1.00 93.75 92 MET A C 1
ATOM 761 O O . MET A 1 92 ? 5.435 -7.614 -11.967 1.00 93.75 92 MET A O 1
ATOM 765 N N . GLU A 1 93 ? 6.475 -6.901 -13.822 1.00 95.00 93 GLU A N 1
ATOM 766 C CA . GLU A 1 93 ? 7.571 -7.870 -13.746 1.00 95.00 93 GLU A CA 1
ATOM 767 C C . GLU A 1 93 ? 8.471 -7.646 -12.524 1.00 95.00 93 GLU A C 1
ATOM 769 O O . GLU A 1 93 ? 8.853 -8.608 -11.862 1.00 95.00 93 GLU A O 1
ATOM 774 N N . GLU A 1 94 ? 8.817 -6.397 -12.199 1.00 94.00 94 GLU A N 1
ATOM 775 C CA . GLU A 1 94 ? 9.603 -6.090 -10.999 1.00 94.00 94 GLU A CA 1
ATOM 776 C C . GLU A 1 94 ? 8.793 -6.312 -9.719 1.00 94.00 94 GLU A C 1
ATOM 778 O O . GLU A 1 94 ? 9.338 -6.801 -8.732 1.00 94.00 94 GLU A O 1
ATOM 783 N N . TRP A 1 95 ? 7.488 -6.023 -9.735 1.00 90.62 95 TRP A N 1
ATOM 784 C CA . TRP A 1 95 ? 6.596 -6.326 -8.618 1.00 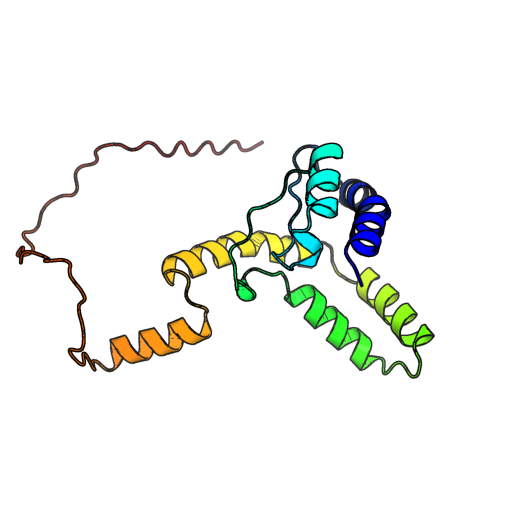90.62 95 TRP A CA 1
ATOM 785 C C . TRP A 1 95 ? 6.541 -7.829 -8.325 1.00 90.62 95 TRP A C 1
ATOM 787 O O . TRP A 1 95 ? 6.663 -8.236 -7.173 1.00 90.62 95 TRP A O 1
ATOM 797 N N . ALA A 1 96 ? 6.439 -8.664 -9.362 1.00 89.81 96 ALA A N 1
ATOM 798 C CA . ALA A 1 96 ? 6.397 -10.120 -9.221 1.00 89.81 96 ALA A CA 1
ATOM 799 C C . ALA A 1 96 ? 7.685 -10.726 -8.628 1.00 89.81 96 ALA A C 1
ATOM 801 O O . ALA A 1 96 ? 7.652 -11.837 -8.103 1.00 89.81 96 ALA A O 1
ATOM 802 N N . LYS A 1 97 ? 8.816 -10.009 -8.692 1.00 89.38 97 LYS A N 1
ATOM 803 C CA . LYS A 1 97 ? 10.102 -10.444 -8.123 1.00 89.38 97 LYS A CA 1
ATOM 804 C C . LYS A 1 97 ? 10.248 -10.134 -6.634 1.00 89.38 97 LYS A C 1
ATOM 806 O O . LYS A 1 97 ? 11.211 -10.606 -6.031 1.00 89.38 97 LYS A O 1
ATOM 811 N N . PHE A 1 98 ? 9.363 -9.330 -6.039 1.00 83.38 98 PHE A N 1
ATOM 812 C CA . PHE A 1 98 ? 9.502 -8.962 -4.631 1.00 83.38 98 PHE A CA 1
ATOM 813 C C . PHE A 1 98 ? 9.391 -10.197 -3.729 1.00 83.38 98 PHE A C 1
ATOM 815 O O . PHE A 1 98 ? 8.352 -10.863 -3.732 1.00 83.38 98 PHE A O 1
ATOM 822 N N . PRO A 1 99 ? 10.417 -10.495 -2.909 1.00 77.38 99 PRO A N 1
ATOM 823 C CA . PRO A 1 99 ? 10.338 -11.595 -1.967 1.00 77.38 99 PRO A CA 1
ATOM 824 C C . PRO A 1 99 ? 9.237 -11.323 -0.944 1.00 77.38 99 PRO A C 1
ATOM 826 O O . PRO A 1 99 ? 9.172 -10.245 -0.344 1.00 77.38 99 PRO A O 1
ATOM 829 N N . GLN A 1 100 ? 8.410 -12.332 -0.674 1.00 75.12 100 GLN A N 1
ATOM 830 C CA . GLN A 1 100 ? 7.429 -12.264 0.411 1.00 75.12 100 GLN A CA 1
ATOM 831 C C . GLN A 1 100 ? 8.112 -11.988 1.765 1.00 75.12 100 GLN A C 1
ATOM 833 O O . GLN A 1 100 ? 7.554 -11.291 2.612 1.00 75.12 100 GLN A O 1
ATOM 838 N N . GLU A 1 101 ? 9.352 -12.458 1.933 1.00 76.75 101 GLU A N 1
ATOM 839 C CA . GLU A 1 101 ? 10.197 -12.186 3.097 1.00 76.75 101 GLU A CA 1
ATOM 840 C C . GLU A 1 101 ? 10.503 -10.692 3.275 1.00 76.75 101 GLU A C 1
ATOM 842 O O . GLU A 1 101 ? 10.448 -10.185 4.392 1.00 76.75 101 GLU A O 1
ATOM 847 N N . THR A 1 102 ? 10.744 -9.944 2.193 1.00 75.69 102 THR A N 1
ATOM 848 C CA . THR A 1 102 ? 10.949 -8.490 2.271 1.00 75.69 102 THR A CA 1
ATOM 849 C C . THR A 1 102 ? 9.709 -7.804 2.837 1.00 75.69 102 THR A C 1
ATOM 851 O O . THR A 1 102 ? 9.823 -6.964 3.726 1.00 75.69 102 THR A O 1
ATOM 854 N N . CYS A 1 103 ? 8.514 -8.205 2.395 1.00 75.81 103 CYS A N 1
ATOM 855 C CA . CYS A 1 103 ? 7.263 -7.685 2.947 1.00 75.81 103 CYS A CA 1
ATOM 856 C C . CYS A 1 103 ? 7.101 -8.053 4.431 1.00 75.81 103 CYS A C 1
ATOM 858 O O . CYS A 1 103 ? 6.714 -7.207 5.235 1.00 75.81 103 CYS A O 1
ATOM 860 N N . ALA A 1 104 ? 7.437 -9.289 4.811 1.00 76.75 104 ALA A N 1
ATOM 861 C CA . ALA A 1 104 ? 7.368 -9.742 6.198 1.00 76.75 104 ALA A CA 1
ATOM 862 C C . ALA A 1 104 ? 8.336 -8.973 7.112 1.00 76.75 104 ALA A C 1
ATOM 864 O O . ALA A 1 104 ? 7.939 -8.534 8.189 1.00 76.75 104 ALA A O 1
ATOM 865 N N . ASN A 1 105 ? 9.573 -8.740 6.668 1.00 76.75 105 ASN A N 1
ATOM 866 C CA . ASN A 1 105 ? 10.577 -7.992 7.425 1.00 76.75 105 ASN A CA 1
ATOM 867 C C . ASN A 1 105 ? 10.172 -6.525 7.621 1.00 76.75 105 ASN A C 1
ATOM 869 O O . ASN A 1 105 ? 10.335 -5.983 8.712 1.00 76.75 105 ASN A O 1
ATOM 873 N N . LEU A 1 106 ? 9.554 -5.899 6.615 1.00 74.94 106 LEU A N 1
ATOM 874 C CA . LEU A 1 106 ? 9.008 -4.544 6.741 1.00 74.94 106 LEU A CA 1
ATOM 875 C C . LEU A 1 106 ? 7.908 -4.452 7.803 1.00 74.94 106 LEU A C 1
ATOM 877 O O . LEU A 1 106 ? 7.860 -3.480 8.561 1.00 74.94 106 LEU A O 1
ATOM 881 N N . VAL A 1 107 ? 7.034 -5.459 7.866 1.00 76.50 107 VAL A N 1
ATOM 882 C CA . VAL A 1 107 ? 5.979 -5.546 8.885 1.00 76.50 107 VAL A CA 1
ATOM 883 C C . VAL A 1 107 ? 6.571 -5.861 10.260 1.00 76.50 107 VAL A C 1
ATOM 885 O O . VAL A 1 107 ? 6.154 -5.266 11.247 1.00 76.50 107 VAL A O 1
ATOM 888 N N . LYS A 1 108 ? 7.576 -6.739 10.343 1.00 75.56 108 LYS A N 1
ATOM 889 C CA . LYS A 1 108 ? 8.261 -7.074 11.599 1.00 75.56 108 LYS A CA 1
ATOM 890 C C . LYS A 1 108 ? 8.927 -5.847 12.224 1.00 75.56 108 LYS A C 1
ATOM 892 O O . LYS A 1 108 ? 8.718 -5.573 13.399 1.00 75.56 108 LYS A O 1
ATOM 897 N N . ASN A 1 109 ? 9.630 -5.052 11.420 1.00 74.12 109 ASN A N 1
ATOM 898 C CA . ASN A 1 109 ? 10.290 -3.827 11.882 1.00 74.12 109 ASN A CA 1
ATOM 899 C C . ASN A 1 109 ? 9.296 -2.670 12.114 1.00 74.12 109 ASN A C 1
ATOM 901 O O . ASN A 1 109 ? 9.677 -1.568 12.503 1.00 74.12 109 ASN A O 1
ATOM 905 N N . TYR A 1 110 ? 7.999 -2.879 11.864 1.00 77.75 110 TYR A N 1
ATOM 906 C CA . TYR A 1 110 ? 6.976 -1.860 12.084 1.00 77.75 110 TYR A CA 1
ATOM 907 C C . TYR A 1 110 ? 6.785 -1.544 13.569 1.00 77.75 110 TYR A C 1
ATOM 909 O O . TYR A 1 110 ? 6.635 -0.380 13.930 1.00 77.75 110 TYR A O 1
ATOM 917 N N . SER A 1 111 ? 6.844 -2.553 14.446 1.00 75.50 111 SER A N 1
ATOM 918 C CA . SER A 1 111 ? 6.763 -2.331 15.894 1.00 75.50 111 SER A CA 1
ATOM 919 C C . SER A 1 111 ? 7.934 -1.498 16.408 1.00 75.50 111 SER A C 1
ATOM 921 O O . SER A 1 111 ? 7.737 -0.617 17.236 1.00 75.50 111 SER A O 1
ATOM 923 N N . GLU A 1 112 ? 9.136 -1.726 15.880 1.00 79.19 112 GLU A N 1
ATOM 924 C CA . GLU A 1 112 ? 10.326 -0.945 16.232 1.00 79.19 112 GLU A CA 1
ATOM 925 C C . GLU A 1 112 ? 10.190 0.509 15.773 1.00 79.19 112 GLU A C 1
ATOM 927 O O . GLU A 1 112 ? 10.481 1.425 16.539 1.00 79.19 112 GLU A O 1
ATOM 932 N N . ARG A 1 113 ? 9.647 0.740 14.568 1.00 78.25 113 ARG A N 1
ATOM 933 C CA . ARG A 1 113 ? 9.321 2.093 14.088 1.00 78.25 113 ARG A CA 1
ATOM 934 C C . ARG A 1 113 ? 8.320 2.803 14.994 1.00 78.25 113 ARG A C 1
ATOM 936 O O . ARG A 1 113 ? 8.539 3.959 15.340 1.00 78.25 113 ARG A O 1
ATOM 943 N N . LEU A 1 114 ? 7.254 2.121 15.415 1.00 78.44 114 LEU A N 1
ATOM 944 C CA . LEU A 1 114 ? 6.276 2.692 16.346 1.00 78.44 114 LEU A CA 1
ATOM 945 C C . LEU A 1 114 ? 6.916 3.048 17.694 1.00 78.44 114 LEU A C 1
ATOM 947 O O . LEU A 1 114 ? 6.691 4.145 18.197 1.00 78.44 114 LEU A O 1
ATOM 951 N N . LEU A 1 115 ? 7.741 2.158 18.254 1.00 80.56 115 LEU A N 1
ATOM 952 C CA . LEU A 1 115 ? 8.469 2.421 19.499 1.00 80.56 115 LEU A CA 1
ATOM 953 C C . LEU A 1 115 ? 9.421 3.612 19.357 1.00 80.56 115 LEU A C 1
ATOM 955 O O . LEU A 1 115 ? 9.474 4.454 20.250 1.00 80.56 115 LEU A O 1
ATOM 959 N N . SER A 1 116 ? 10.112 3.726 18.221 1.00 80.44 116 SER A N 1
ATOM 960 C CA . SER A 1 116 ? 10.968 4.872 17.913 1.00 80.44 116 SER A CA 1
ATOM 961 C C . SER A 1 116 ? 10.172 6.176 17.867 1.00 80.44 116 SER A C 1
ATOM 963 O O . SER A 1 116 ? 10.592 7.161 18.462 1.00 80.44 116 SER A O 1
ATOM 965 N N . VAL A 1 117 ? 9.005 6.195 17.216 1.00 80.00 117 VAL A N 1
ATOM 966 C CA . VAL A 1 117 ? 8.144 7.391 17.154 1.00 80.00 117 VAL A CA 1
ATOM 967 C C . VAL A 1 117 ? 7.642 7.788 18.546 1.00 80.00 117 VAL A C 1
ATOM 969 O O . VAL A 1 117 ? 7.629 8.974 18.876 1.00 80.00 117 VAL A O 1
ATOM 972 N N . VAL A 1 118 ? 7.275 6.815 19.387 1.00 81.94 118 VAL A N 1
ATOM 973 C CA . VAL A 1 118 ? 6.877 7.069 20.783 1.00 81.94 118 VAL A CA 1
ATOM 974 C C . VAL A 1 118 ? 8.042 7.645 21.590 1.00 81.94 118 VAL A C 1
ATOM 976 O O . VAL A 1 118 ? 7.862 8.649 22.277 1.00 81.94 118 VAL A O 1
ATOM 979 N N . ALA A 1 119 ? 9.240 7.063 21.474 1.00 80.81 119 ALA A N 1
ATOM 980 C CA . ALA A 1 119 ? 10.443 7.566 22.138 1.00 80.81 119 ALA A CA 1
ATOM 981 C C . ALA A 1 119 ? 10.78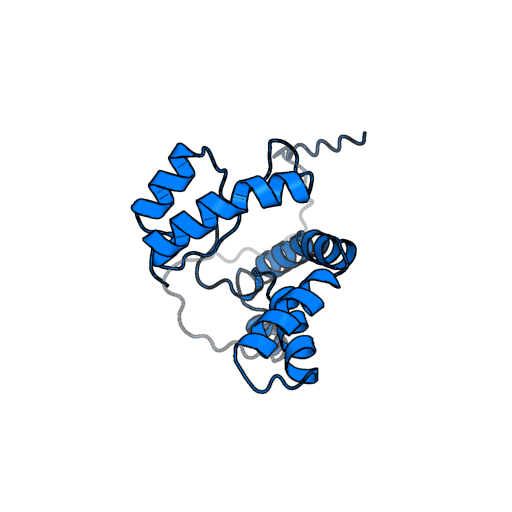1 9.005 21.706 1.00 80.81 119 ALA A C 1
ATOM 983 O O . ALA A 1 119 ? 11.163 9.828 22.533 1.00 80.81 119 ALA A O 1
ATOM 984 N N . GLN A 1 120 ? 10.548 9.331 20.433 1.00 80.75 120 GLN A N 1
ATOM 985 C CA . GLN A 1 120 ? 10.755 10.660 19.849 1.00 80.75 120 GLN A CA 1
ATOM 986 C C . GLN A 1 120 ? 9.581 11.625 20.091 1.00 80.75 120 GLN A C 1
ATOM 988 O O . GLN A 1 120 ? 9.547 12.709 19.511 1.00 80.75 120 GLN A O 1
ATOM 993 N N . LYS A 1 121 ? 8.593 11.248 20.919 1.00 82.44 121 LYS A N 1
ATOM 994 C CA . LYS A 1 121 ? 7.390 12.049 21.217 1.00 82.44 121 LYS A CA 1
ATOM 995 C C . LYS A 1 121 ? 6.657 12.538 19.957 1.00 82.44 121 LYS A C 1
ATOM 997 O O . LYS A 1 121 ? 6.123 13.643 19.928 1.00 82.44 121 LYS A O 1
ATOM 1002 N N . GLY A 1 122 ? 6.626 11.710 18.911 1.00 70.38 122 GLY A N 1
ATOM 1003 C CA . GLY A 1 122 ? 5.947 12.022 17.651 1.00 70.38 122 GLY A CA 1
ATOM 1004 C C . GLY A 1 122 ? 6.763 12.850 16.655 1.00 70.38 122 GLY A C 1
ATOM 1005 O O . GLY A 1 122 ? 6.226 13.228 15.615 1.00 70.38 122 GLY A O 1
ATOM 1006 N N . LEU A 1 123 ? 8.040 13.131 16.930 1.00 69.62 123 LEU A N 1
ATOM 1007 C CA . LEU A 1 123 ? 8.918 13.789 15.966 1.00 69.62 123 LEU A CA 1
ATOM 1008 C C . LEU A 1 123 ? 9.393 12.814 14.891 1.00 69.62 123 LEU A C 1
ATOM 1010 O O . LEU A 1 123 ? 9.489 11.610 15.112 1.00 69.62 123 LEU A O 1
ATOM 1014 N N . ASN A 1 124 ? 9.685 13.357 13.709 1.00 67.12 124 ASN A N 1
ATOM 1015 C CA . ASN A 1 124 ? 10.315 12.581 12.649 1.00 67.12 124 ASN A CA 1
ATOM 1016 C C . ASN A 1 124 ? 11.799 12.327 12.981 1.00 67.12 124 ASN A C 1
ATOM 1018 O O . ASN A 1 124 ? 12.428 13.079 13.731 1.00 67.12 124 ASN A O 1
ATOM 1022 N N . GLN A 1 125 ? 12.378 11.312 12.345 1.00 58.56 125 GLN A N 1
ATOM 1023 C CA . GLN A 1 125 ? 13.740 10.850 12.628 1.00 58.56 125 GLN A CA 1
ATOM 1024 C C . GLN A 1 125 ? 14.821 11.928 12.387 1.00 58.56 125 GLN A C 1
ATOM 1026 O O . GLN A 1 125 ? 15.801 11.987 13.121 1.00 58.56 125 GLN A O 1
ATOM 1031 N N . ARG A 1 126 ? 14.617 12.837 11.418 1.00 56.22 126 ARG A N 1
ATOM 1032 C CA . ARG A 1 126 ? 15.535 13.961 11.121 1.00 56.22 126 ARG A CA 1
ATOM 1033 C C . ARG A 1 126 ? 15.445 15.091 12.153 1.00 56.22 126 ARG A C 1
ATOM 1035 O O . ARG A 1 126 ? 16.432 15.767 12.440 1.00 56.22 126 ARG A O 1
ATOM 1042 N N . ASN A 1 127 ? 14.253 15.306 12.699 1.00 55.59 127 ASN A N 1
ATOM 1043 C CA . ASN A 1 127 ? 13.983 16.309 13.719 1.00 55.59 127 ASN A CA 1
ATOM 1044 C C . ASN A 1 127 ? 14.513 15.845 15.077 1.00 55.59 127 ASN A C 1
ATOM 1046 O O . ASN A 1 127 ? 14.992 16.679 15.837 1.00 55.59 127 ASN A O 1
ATOM 1050 N N . TRP A 1 128 ? 14.477 14.537 15.357 1.00 48.56 128 TRP A N 1
ATOM 1051 C CA . TRP A 1 128 ? 15.073 13.951 16.557 1.00 48.56 128 TRP A CA 1
ATOM 1052 C C . TRP A 1 128 ? 16.592 14.131 16.601 1.00 48.56 128 TRP A C 1
ATOM 1054 O O . TRP A 1 128 ? 17.094 14.647 17.588 1.00 48.56 128 TRP A O 1
ATOM 1064 N N . GLU A 1 129 ? 17.319 13.787 15.530 1.00 54.34 129 GLU A N 1
ATOM 1065 C CA . GLU A 1 129 ? 18.781 13.983 15.469 1.00 54.34 129 GLU A CA 1
ATOM 1066 C C . GLU A 1 129 ? 19.163 15.450 15.683 1.00 54.34 129 GLU A C 1
ATOM 1068 O O . GLU A 1 129 ? 20.073 15.758 16.451 1.00 54.34 129 GLU A O 1
ATOM 1073 N N . SER A 1 130 ? 18.401 16.364 15.074 1.00 58.03 130 SER A N 1
ATOM 1074 C CA . SER A 1 130 ? 18.568 17.796 15.308 1.00 58.03 130 SER A CA 1
ATOM 1075 C C . SER A 1 130 ? 18.305 18.134 16.780 1.00 58.03 130 SER A C 1
ATOM 1077 O O . SER A 1 130 ? 19.155 18.733 17.422 1.00 5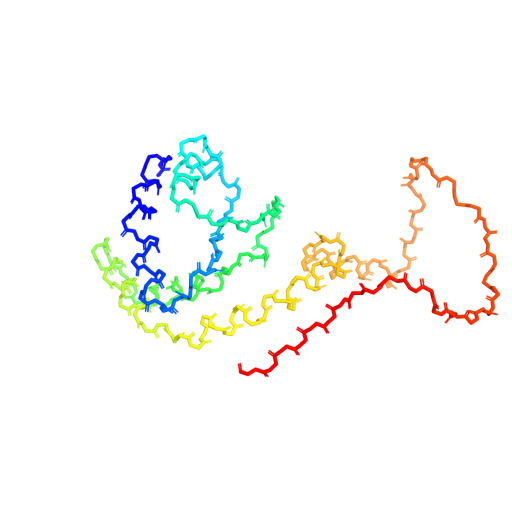8.03 130 SER A O 1
ATOM 1079 N N . GLN A 1 131 ? 17.172 17.725 17.358 1.00 51.97 131 GLN A N 1
ATOM 1080 C CA . GLN A 1 131 ? 16.809 18.061 18.738 1.00 51.97 131 GLN A CA 1
ATOM 1081 C C . GLN A 1 131 ? 17.740 17.434 19.791 1.00 51.97 131 GLN A C 1
ATOM 1083 O O . GLN A 1 131 ? 18.028 18.084 20.791 1.00 51.97 131 GLN A O 1
ATOM 1088 N N . CYS A 1 132 ? 18.249 16.221 19.569 1.00 53.38 132 CYS A N 1
ATOM 1089 C CA . CYS A 1 132 ? 19.303 15.620 20.387 1.00 53.38 132 CYS A CA 1
ATOM 1090 C C . CYS A 1 132 ? 20.591 16.435 20.316 1.00 53.38 132 CYS A C 1
ATOM 1092 O O . CYS A 1 132 ? 21.150 16.737 21.362 1.00 53.38 132 CYS A O 1
ATOM 1094 N N . SER A 1 133 ? 20.998 16.879 19.121 1.00 47.38 133 SER A N 1
ATOM 1095 C CA . SER A 1 133 ? 22.128 17.805 18.958 1.00 47.38 133 SER A CA 1
ATOM 1096 C C . SER A 1 133 ? 21.897 19.110 19.731 1.00 47.38 133 SER A C 1
ATOM 1098 O O . SER A 1 133 ? 22.797 19.582 20.413 1.00 47.38 133 SER A O 1
ATOM 1100 N N . TRP A 1 134 ? 20.674 19.660 19.709 1.00 44.72 134 TRP A N 1
ATOM 1101 C CA . TRP A 1 134 ? 20.298 20.838 20.508 1.00 44.72 134 TRP A CA 1
ATOM 1102 C C . TRP A 1 134 ? 20.352 20.581 22.025 1.00 44.72 134 TRP A C 1
ATOM 1104 O O . TRP A 1 134 ? 20.718 21.480 22.782 1.00 44.72 134 TRP A O 1
ATOM 1114 N N . MET A 1 135 ? 19.991 19.376 22.480 1.00 45.50 135 MET A N 1
ATOM 1115 C CA . MET A 1 135 ? 20.073 18.983 23.893 1.00 45.50 135 MET A CA 1
ATOM 1116 C C . MET A 1 135 ? 21.521 18.732 24.343 1.00 45.50 135 MET A C 1
ATOM 1118 O O . MET A 1 135 ? 21.868 19.082 25.469 1.00 45.50 135 MET A O 1
ATOM 1122 N N . GLU A 1 136 ? 22.371 18.174 23.478 1.00 50.44 136 GLU A N 1
ATOM 1123 C CA . GLU A 1 136 ? 23.792 17.909 23.747 1.00 50.44 136 GLU A CA 1
ATOM 1124 C C . GLU A 1 136 ? 24.658 19.182 23.676 1.00 50.44 136 GLU A C 1
ATOM 1126 O O . GLU A 1 136 ? 25.612 19.317 24.439 1.00 50.44 136 GLU A O 1
ATOM 1131 N N . GLU A 1 137 ? 24.300 20.158 22.832 1.00 47.34 137 GLU A N 1
ATOM 1132 C CA . GLU A 1 137 ? 24.996 21.451 22.709 1.00 47.34 137 GLU A CA 1
ATOM 1133 C C . GLU A 1 137 ? 24.651 22.465 23.821 1.00 47.34 137 GLU A C 1
ATOM 1135 O O . GLU A 1 137 ? 25.194 23.571 23.842 1.00 47.34 137 GLU A O 1
ATOM 1140 N N . GLY A 1 138 ? 23.781 22.110 24.775 1.00 44.44 138 GLY A N 1
ATOM 1141 C CA . GLY A 1 138 ? 23.599 22.866 26.021 1.00 44.44 138 GLY A CA 1
ATOM 1142 C C . GLY A 1 138 ? 23.045 24.287 25.866 1.00 44.44 138 GLY A C 1
ATOM 1143 O O . GLY A 1 138 ? 23.234 25.115 26.757 1.00 44.44 138 GLY A O 1
ATOM 1144 N N . ARG A 1 139 ? 22.349 24.606 24.768 1.00 42.53 139 ARG A N 1
ATOM 1145 C CA . ARG A 1 139 ? 21.737 25.928 24.571 1.00 42.53 139 ARG A CA 1
ATOM 1146 C C . ARG A 1 139 ? 20.275 25.919 25.032 1.00 42.53 139 ARG A C 1
ATOM 1148 O O . ARG A 1 139 ? 19.351 25.906 24.226 1.00 42.53 139 ARG A O 1
ATOM 1155 N N . MET A 1 140 ? 20.067 25.914 26.350 1.00 36.97 140 MET A N 1
ATOM 1156 C CA . MET A 1 140 ? 18.795 26.343 26.940 1.00 36.97 140 MET A CA 1
ATOM 1157 C C . MET A 1 140 ? 18.669 27.862 26.743 1.00 36.97 140 MET A C 1
ATOM 1159 O O . MET A 1 140 ? 19.155 28.628 27.568 1.00 36.97 140 MET A O 1
ATOM 1163 N N . GLU A 1 141 ? 18.054 28.318 25.650 1.00 40.75 141 GLU A N 1
ATOM 1164 C CA . GLU A 1 141 ? 17.495 29.674 25.630 1.00 40.75 141 GLU A CA 1
ATOM 1165 C C . GLU A 1 141 ? 16.090 29.631 26.236 1.00 40.75 141 GLU A C 1
ATOM 1167 O O . GLU A 1 141 ? 15.141 29.075 25.685 1.00 40.75 141 GLU A O 1
ATOM 1172 N N . GLU A 1 142 ? 16.007 30.193 27.435 1.00 40.56 142 GLU A N 1
ATOM 1173 C CA . GLU A 1 142 ? 14.802 30.552 28.166 1.00 40.56 142 GLU A CA 1
ATOM 1174 C C . GLU A 1 142 ? 13.864 31.384 27.270 1.00 40.56 142 GLU A C 1
ATOM 1176 O O . GLU A 1 142 ? 14.185 32.506 26.882 1.00 40.56 142 GLU A O 1
ATOM 1181 N N . GLY A 1 143 ? 12.703 30.834 26.891 1.00 33.50 143 GLY A N 1
ATOM 1182 C CA . GLY A 1 143 ? 11.826 31.523 25.943 1.00 33.50 143 GLY A CA 1
ATOM 1183 C C . GLY A 1 143 ? 10.442 30.913 25.745 1.00 33.50 143 GLY A C 1
ATOM 1184 O O . GLY A 1 143 ? 10.174 30.303 24.717 1.00 33.50 143 GLY A O 1
ATOM 1185 N N . ARG A 1 144 ? 9.548 31.217 26.697 1.00 28.80 144 ARG A N 1
ATOM 1186 C CA . ARG A 1 144 ? 8.072 31.104 26.674 1.00 28.80 144 ARG A CA 1
ATOM 1187 C C . ARG A 1 144 ? 7.454 29.757 27.075 1.00 28.80 144 ARG A C 1
ATOM 1189 O O . ARG A 1 144 ? 6.940 28.992 26.266 1.00 28.80 144 ARG A O 1
ATOM 1196 N N . MET A 1 145 ? 7.385 29.578 28.393 1.00 28.97 145 MET A N 1
ATOM 1197 C CA . MET A 1 145 ? 6.255 28.931 29.058 1.00 28.97 145 MET A CA 1
ATOM 1198 C C . MET A 1 145 ? 4.975 29.745 28.790 1.00 28.97 145 MET A C 1
ATOM 1200 O O . MET A 1 145 ? 4.907 30.908 29.185 1.00 28.97 145 MET A O 1
ATOM 1204 N N . GLU A 1 146 ? 3.952 29.155 28.173 1.00 33.75 146 GLU A N 1
ATOM 1205 C CA . GLU A 1 146 ? 2.569 29.515 28.504 1.00 33.75 146 GLU A CA 1
ATOM 1206 C C . GLU A 1 146 ? 2.028 28.449 29.463 1.00 33.75 146 GLU A C 1
ATOM 1208 O O . GLU A 1 146 ? 1.756 27.314 29.090 1.00 33.75 146 GLU A O 1
ATOM 1213 N N . GLU A 1 147 ? 2.000 28.870 30.729 1.00 34.69 147 GLU A N 1
ATOM 1214 C CA . GLU A 1 147 ? 1.115 28.466 31.821 1.00 34.69 147 GLU A CA 1
ATOM 1215 C C . GLU A 1 147 ? 1.036 26.972 32.197 1.00 34.69 147 GLU A C 1
ATOM 1217 O O . GLU A 1 147 ? 0.228 26.190 31.704 1.00 34.69 147 GLU A O 1
ATOM 1222 N N . GLY A 1 148 ? 1.846 26.601 33.192 1.00 31.62 148 GLY A N 1
ATOM 1223 C CA . GLY A 1 148 ? 1.752 25.326 33.901 1.00 31.62 148 GLY A CA 1
ATOM 1224 C C . GLY A 1 148 ? 2.842 25.208 34.962 1.00 31.62 148 GLY A C 1
ATOM 1225 O O . GLY A 1 148 ? 3.895 24.633 34.717 1.00 31.62 148 GLY A O 1
ATOM 1226 N N . ARG A 1 149 ? 2.604 25.812 36.128 1.00 27.17 149 ARG A N 1
ATOM 1227 C CA . ARG A 1 149 ? 3.467 25.804 37.320 1.00 27.17 149 ARG A CA 1
ATOM 1228 C C . ARG A 1 149 ? 3.944 24.379 37.663 1.00 27.17 149 ARG A C 1
ATOM 1230 O O . ARG A 1 149 ? 3.124 23.550 38.041 1.00 27.17 149 ARG A O 1
ATOM 1237 N N . MET A 1 150 ? 5.248 24.110 37.584 1.00 28.28 150 MET A N 1
ATOM 1238 C CA . MET A 1 150 ? 5.876 22.979 38.279 1.00 28.28 150 MET A CA 1
ATOM 1239 C C . MET A 1 150 ? 6.483 23.510 39.578 1.00 28.28 150 MET A C 1
ATOM 1241 O O . MET A 1 150 ? 7.336 24.395 39.545 1.00 28.28 150 MET A O 1
ATOM 1245 N N . GLU A 1 151 ? 5.993 23.020 40.718 1.00 34.69 151 GLU A N 1
ATOM 1246 C CA . GLU A 1 151 ? 6.653 23.219 42.008 1.00 34.69 151 GLU A CA 1
ATOM 1247 C C . GLU A 1 151 ? 7.937 22.384 42.067 1.00 34.69 151 GLU A C 1
ATOM 1249 O O . GLU A 1 151 ? 7.989 21.236 41.627 1.00 34.69 151 GLU A O 1
ATOM 1254 N N . GLU A 1 152 ? 8.986 23.011 42.585 1.00 30.52 152 GLU A N 1
ATOM 1255 C CA . GLU A 1 152 ? 10.337 22.486 42.726 1.00 30.52 152 GLU A CA 1
ATOM 1256 C C . GLU A 1 152 ? 10.372 21.384 43.802 1.00 30.52 152 GLU A C 1
ATOM 1258 O O . GLU A 1 152 ? 10.246 21.653 44.995 1.00 30.52 152 GLU A O 1
ATOM 1263 N N . GLY A 1 153 ? 10.523 20.126 43.380 1.00 31.78 153 GLY A N 1
ATOM 1264 C CA . GLY A 1 153 ? 10.685 18.967 44.259 1.00 31.78 153 GLY A CA 1
ATOM 1265 C C . GLY A 1 153 ? 12.070 18.349 44.095 1.00 31.78 153 GLY A C 1
ATOM 1266 O O . GLY A 1 153 ? 12.358 17.710 43.084 1.00 31.78 153 GLY A O 1
ATOM 1267 N N . ARG A 1 154 ? 12.930 18.554 45.096 1.00 27.14 154 ARG A N 1
ATOM 1268 C CA . ARG A 1 154 ? 14.235 17.901 45.284 1.00 27.14 154 ARG A CA 1
ATOM 1269 C C . ARG A 1 154 ? 14.094 16.374 45.140 1.00 27.14 154 ARG A C 1
ATOM 1271 O O . ARG A 1 154 ? 13.245 15.779 45.792 1.00 27.14 154 ARG A O 1
ATOM 1278 N N . MET A 1 155 ? 14.941 15.749 44.316 1.00 28.92 155 MET A N 1
ATOM 1279 C CA . MET A 1 155 ? 15.058 14.288 44.241 1.00 28.92 155 MET A CA 1
ATOM 1280 C C . MET A 1 155 ? 15.594 13.758 45.576 1.00 28.92 155 MET A C 1
ATOM 1282 O O . MET A 1 155 ? 16.770 13.941 45.883 1.00 28.92 155 MET A O 1
ATOM 1286 N N . GLU A 1 156 ? 14.738 13.119 46.368 1.00 32.25 156 GLU A N 1
ATOM 1287 C CA . GLU A 1 156 ? 15.173 12.179 47.401 1.00 32.25 156 GLU A CA 1
ATOM 1288 C C . GLU A 1 156 ? 15.121 10.764 46.810 1.00 32.25 156 GLU A C 1
ATOM 1290 O O . GLU A 1 156 ? 14.167 10.409 46.115 1.00 32.25 156 GLU A O 1
ATOM 1295 N N . GLU A 1 157 ? 16.182 9.978 47.028 1.00 35.31 157 GLU A N 1
ATOM 1296 C CA . GLU A 1 157 ? 16.225 8.553 46.690 1.00 35.31 157 GLU A CA 1
ATOM 1297 C C . GLU A 1 157 ? 15.016 7.843 47.315 1.00 35.31 157 GLU A C 1
ATOM 1299 O O . GLU A 1 157 ? 14.921 7.697 48.532 1.00 35.31 157 GLU A O 1
ATOM 1304 N N . GLY A 1 158 ? 14.086 7.404 46.469 1.00 29.41 158 GLY A N 1
ATOM 1305 C CA . GLY A 1 158 ? 12.879 6.694 46.871 1.00 29.41 158 GLY A CA 1
ATOM 1306 C C . GLY A 1 158 ? 12.667 5.476 45.984 1.00 29.41 158 GLY A C 1
ATOM 1307 O O . GLY A 1 158 ? 12.560 5.586 44.764 1.00 29.41 158 GLY A O 1
ATOM 1308 N N . VAL A 1 159 ? 12.637 4.308 46.618 1.00 30.06 159 VAL A N 1
ATOM 1309 C CA . VAL A 1 159 ? 12.291 3.007 46.040 1.00 30.06 159 VAL A CA 1
ATOM 1310 C C . VAL A 1 159 ? 10.961 3.116 45.282 1.00 30.06 159 VAL A C 1
ATOM 1312 O O . VAL A 1 159 ? 9.952 3.499 45.866 1.00 30.06 159 VAL A O 1
ATOM 1315 N N . MET A 1 160 ? 10.937 2.768 43.990 1.00 28.86 160 MET A N 1
ATOM 1316 C CA . MET A 1 160 ? 9.669 2.531 43.291 1.00 28.86 160 MET A CA 1
ATOM 1317 C C . MET A 1 160 ? 9.142 1.156 43.698 1.00 28.86 160 MET A C 1
ATOM 1319 O O . MET A 1 160 ? 9.533 0.137 43.127 1.00 28.86 160 MET A O 1
ATOM 1323 N N . GLU A 1 161 ? 8.275 1.144 44.707 1.00 29.64 161 GLU A N 1
ATOM 1324 C CA . GLU A 1 161 ? 7.372 0.027 44.957 1.00 29.64 161 GLU A CA 1
ATOM 1325 C C . GLU A 1 161 ? 6.254 -0.005 43.905 1.00 29.64 161 GLU A C 1
ATOM 1327 O O . GLU A 1 161 ? 5.758 1.016 43.423 1.00 29.64 161 GLU A O 1
ATOM 1332 N N . ASP A 1 162 ? 5.929 -1.234 43.520 1.00 39.47 162 ASP A N 1
ATOM 1333 C CA . ASP A 1 162 ? 4.979 -1.644 42.497 1.00 39.47 162 ASP A CA 1
ATOM 1334 C C . ASP A 1 162 ? 3.536 -1.513 43.005 1.00 39.47 162 ASP A C 1
ATOM 1336 O O . ASP A 1 162 ? 3.103 -2.291 43.852 1.00 39.47 162 ASP A O 1
ATOM 1340 N N . GLU A 1 163 ? 2.765 -0.579 42.443 1.00 33.88 163 GLU A N 1
ATOM 1341 C CA . GLU A 1 163 ? 1.300 -0.625 42.493 1.00 33.88 163 GLU A CA 1
ATOM 1342 C C . GLU A 1 163 ? 0.691 -0.472 41.087 1.00 33.88 163 GLU A C 1
ATOM 1344 O O . GLU A 1 163 ? 0.177 0.564 40.669 1.00 33.88 163 GLU A O 1
ATOM 1349 N N . GLY A 1 164 ? 0.722 -1.573 40.335 1.00 32.84 164 GLY A N 1
ATOM 1350 C CA . GLY A 1 164 ? -0.514 -2.138 39.794 1.00 32.84 164 GLY A CA 1
ATOM 1351 C C . GLY A 1 164 ? -1.304 -1.317 38.768 1.00 32.84 164 GLY A C 1
ATOM 1352 O O . GLY A 1 164 ? -2.419 -0.876 39.038 1.00 32.84 164 GLY A O 1
ATOM 1353 N N . LYS A 1 165 ? -0.866 -1.341 37.503 1.00 33.28 165 LYS A N 1
ATOM 1354 C CA . LYS A 1 165 ? -1.799 -1.521 36.372 1.00 33.28 165 LYS A CA 1
ATOM 1355 C C . LYS A 1 165 ? -1.301 -2.626 35.450 1.00 33.28 165 LYS A C 1
ATOM 1357 O O . LYS A 1 165 ? -0.491 -2.428 34.553 1.00 33.28 165 LYS A O 1
ATOM 1362 N N . SER A 1 166 ? -1.843 -3.810 35.722 1.00 31.81 166 SER A N 1
ATOM 1363 C CA . SER A 1 166 ? -1.749 -5.044 34.949 1.00 31.81 166 SER A CA 1
ATOM 1364 C C . SER A 1 166 ? -1.960 -4.800 33.448 1.00 31.81 166 SER A C 1
ATOM 1366 O O . SER A 1 166 ? -3.088 -4.721 32.964 1.00 31.81 166 SER A O 1
ATOM 1368 N N . ILE A 1 167 ? -0.868 -4.715 32.687 1.00 30.56 167 ILE A N 1
ATOM 1369 C CA . ILE A 1 167 ? -0.897 -4.980 31.249 1.00 30.56 167 ILE A CA 1
ATOM 1370 C C . ILE A 1 167 ? -0.727 -6.490 31.123 1.00 30.56 167 ILE A C 1
ATOM 1372 O O . ILE A 1 167 ? 0.385 -7.013 31.204 1.00 30.56 167 ILE A O 1
ATOM 1376 N N . LYS A 1 168 ? -1.847 -7.204 30.985 1.00 29.56 168 LYS A N 1
ATOM 1377 C CA . LYS A 1 168 ? -1.850 -8.641 30.700 1.00 29.56 168 LYS A CA 1
ATOM 1378 C C . LYS A 1 168 ? -1.085 -8.894 29.397 1.00 29.56 168 LYS A C 1
ATOM 1380 O O . LYS A 1 168 ? -1.616 -8.724 28.303 1.00 29.56 168 LYS A O 1
ATOM 1385 N N . ARG A 1 169 ? 0.178 -9.300 29.532 1.00 32.44 169 ARG A N 1
ATOM 1386 C CA . ARG A 1 169 ? 0.923 -10.042 28.517 1.00 32.44 169 ARG A CA 1
ATOM 1387 C C . ARG A 1 169 ? 0.351 -11.453 28.500 1.00 32.44 169 ARG A C 1
ATOM 1389 O O . ARG A 1 169 ? 0.701 -12.261 29.350 1.00 32.44 169 ARG A O 1
ATOM 1396 N N . GLU A 1 170 ? -0.521 -11.747 27.548 1.00 26.19 170 GLU A N 1
ATOM 1397 C CA . GLU A 1 170 ? -0.811 -13.131 27.186 1.00 26.19 170 GLU A CA 1
ATOM 1398 C C . GLU A 1 170 ? -0.011 -13.442 25.918 1.00 26.19 170 GLU A C 1
ATOM 1400 O O . GLU A 1 170 ? -0.426 -13.176 24.791 1.00 26.19 170 GLU A O 1
ATOM 1405 N N . LEU A 1 171 ? 1.217 -13.922 26.139 1.00 27.16 171 LEU A N 1
ATOM 1406 C CA . LEU A 1 171 ? 1.951 -14.712 25.161 1.00 27.16 171 LEU A CA 1
ATOM 1407 C C . LEU A 1 171 ? 1.211 -16.053 25.073 1.00 27.16 171 LEU A C 1
ATOM 1409 O O . LEU A 1 171 ? 1.322 -16.871 25.982 1.00 27.16 171 LEU A O 1
ATOM 1413 N N . VAL A 1 172 ? 0.465 -16.290 23.999 1.00 24.59 172 VAL A N 1
ATOM 1414 C CA . VAL A 1 172 ? 0.134 -17.662 23.607 1.00 24.59 172 VAL A CA 1
ATOM 1415 C C . VAL A 1 172 ? 1.043 -18.013 22.446 1.00 24.59 172 VAL A C 1
ATOM 1417 O O . VAL A 1 172 ? 0.850 -17.560 21.321 1.00 24.59 172 VAL A O 1
ATOM 1420 N N . ALA A 1 173 ? 2.069 -18.792 22.771 1.00 27.47 173 ALA A N 1
ATOM 1421 C CA . ALA A 1 173 ? 2.736 -19.656 21.822 1.00 27.47 173 ALA A CA 1
ATOM 1422 C C . ALA A 1 173 ? 1.832 -20.873 21.578 1.00 27.47 173 ALA A C 1
ATOM 1424 O O . ALA A 1 173 ? 1.634 -21.662 22.500 1.00 27.47 173 ALA A O 1
ATOM 1425 N N . VAL A 1 174 ? 1.294 -20.990 20.360 1.00 32.78 174 VAL A N 1
ATOM 1426 C CA . VAL A 1 174 ? 1.121 -22.242 19.600 1.00 32.78 174 VAL A CA 1
ATOM 1427 C C . VAL A 1 174 ? 1.310 -21.897 18.129 1.00 32.78 174 VAL A C 1
ATOM 1429 O O . VAL A 1 174 ? 0.639 -20.945 17.670 1.00 32.78 174 VAL A O 1
#

Secondary structure (DSSP, 8-state):
--HHHHHHHHHHHHHHHHHHTT--TT--B-----TTTSSHHHHHHHHHTT--B----TT-GGGS-HHHHHHHHHHHHHT---SHHHHHHHHHHHHHT--HHHHHHHHHTHHHHHHHHHHTTT--HHHHHHHHHHHHTT--------S---------------------------

Sequence (174 aa):
MNNSNYVDILRDNMNKSALSLRLGRRWVFQHDNDPKHTSNLVQQFLKDTKTKVLEWPAQSPDLKPIEICRVLKVNVHARRPRNLDQLEQFAMEEWAKFPQETCANLVKNYSERLLSVVAQKGLNQRNWESQCSWMEEGRMEEGRMEEGRMEEGRMEEGVMEDEGKSIKRELVAV

Organism: NCBI:txid1090488

Nearest PDB structures (foldseek):
  5cr4-assembly1_A  TM=9.643E-01  e=6.353E-10  synthetic construct
  3k9j-assembly2_A  TM=8.635E-01  e=1.099E-04  Homo sapiens
  2f7t-assembly1_A-2  TM=8.258E-01  e=4.254E-04  Drosophila mauritiana
  1qs4-assembly1_B  TM=5.621E-01  e=3.692E-01  Human immunodeficiency virus 1
  8cta-assembly3_I  TM=5.455E-01  e=3.481E-01  Human immunodeficiency virus 1

Radius of gyration: 23.2 Å; Cα contacts (8 Å, |Δi|>4): 74; chains: 1; bounding box: 46×54×71 Å

Solvent-accessible surface area (backbone atoms only — not comparable to full-atom values): 11192 Å² total; per-residue (Å²): 138,56,48,66,61,47,47,52,52,47,71,71,38,51,65,58,50,38,56,75,69,64,53,60,100,80,61,68,47,77,65,66,82,48,72,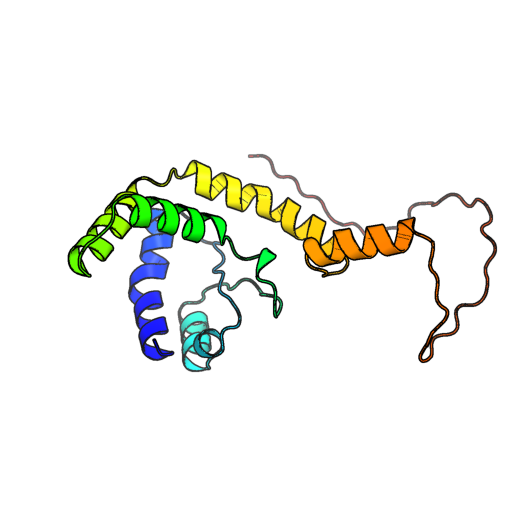53,59,67,28,69,70,40,50,49,51,37,58,76,69,68,55,48,67,50,89,61,72,82,93,50,71,87,75,49,79,54,62,61,61,51,52,50,52,52,58,37,56,74,67,58,57,88,49,69,68,48,42,51,52,40,45,54,56,56,57,72,64,58,54,69,62,59,59,49,52,56,57,63,50,40,60,57,51,52,52,50,30,59,76,47,74,70,45,54,76,73,56,43,57,51,49,50,50,48,64,72,68,65,68,84,74,88,82,79,85,84,83,78,91,77,82,89,74,83,88,68,97,69,85,86,76,89,80,84,80,86,76,82,80,77,84,77,89,129

Foldseek 3Di:
DALVVVLVCCVVPVVVVCVVVVPPPPDEDEDDVDVSCPDPSNVVSCVVVVHHYDDDDPPCPVLDPCVLVVQLVVQLVVVPDPDPVSSVVSSVVSNVPDDPVVVVVSVVCSVVSVVVCVVQVNDDPVVSVVVVVVVVVPDPDDDDDDDDDDDDDDDDDDDDDDDDDDPDPDDDDD

InterPro domains:
  IPR036397 Ribonuclease H superfamily [G3DSA:3.30.420.10] (1-126)
  IPR038717 Tc1-like transposase, DDE domain [PF13358] (21-87)

Mean predicted aligned error: 14.78 Å